Protein AF-A0ABD0N943-F1 (afdb_monomer)

Solvent-accessible surface area (backbone atoms only — not comparable to full-atom values): 3052 Å² total; per-residue (Å²): 110,70,65,60,53,51,53,51,55,52,50,49,51,52,51,52,53,53,51,52,51,52,51,53,52,48,52,58,43,58,78,51,65,85,75,74,55,70,66,51,52,56,50,50,52,60,75,68,58,74,134

Mean predicted aligned error: 3.71 Å

Organism: Cirrhinus mrigala (NCBI:txid683832)

Secondary structure (DSSP, 8-state):
-HHHHHHHHHHHHHHHHHHHHHHHHHHHHHHTTTS--HHHHHHHHHHT---

Nearest PDB structures (foldseek):
  1wu9-assembly1_A  TM=1.011E+00  e=1.308E-05  Homo sapiens
  2hkq-assembly1_A  TM=9.880E-01  e=1.790E-05  Homo sapiens
  6y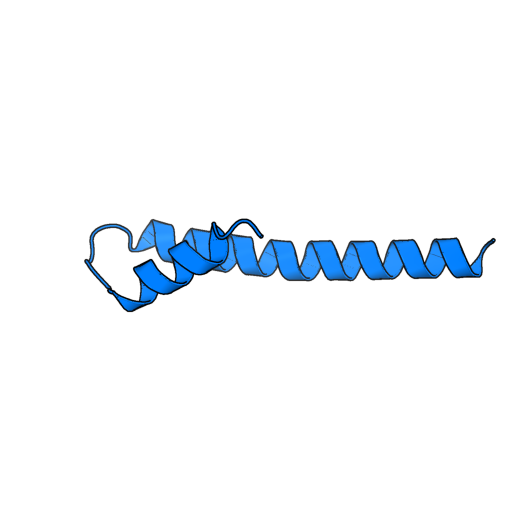sh-assembly1_B  TM=9.912E-01  e=2.037E-04  Homo sapiens

Sequence (51 aa):
LNILKSTIQDMEKERDFYFGKLRNIELICQEKEGEGDPTLQRIVDILYATD

Radius of gyration: 15.75 Å; Cα contacts (8 Å, |Δi|>4): 6; chains: 1; bounding box: 34×15×44 Å

Structure (mmCIF, N/CA/C/O backbone):
data_AF-A0ABD0N943-F1
#
_entry.id   AF-A0ABD0N943-F1
#
loop_
_atom_site.group_PDB
_atom_site.id
_atom_site.type_symbol
_atom_site.label_atom_id
_atom_site.label_alt_id
_atom_site.label_comp_id
_atom_site.label_asym_id
_atom_site.label_entity_id
_atom_site.label_seq_id
_atom_site.pdbx_PDB_ins_code
_atom_site.Cartn_x
_atom_site.Cartn_y
_atom_site.Cartn_z
_atom_si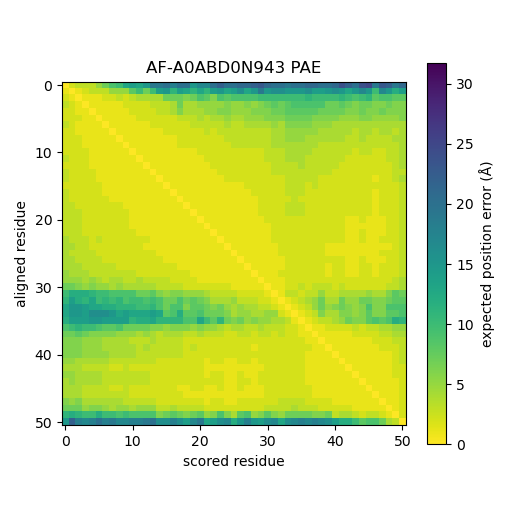te.occupancy
_atom_site.B_iso_or_equiv
_atom_site.auth_seq_id
_atom_site.auth_comp_id
_atom_site.auth_asym_id
_atom_site.auth_atom_id
_atom_site.pdbx_PDB_model_num
ATOM 1 N N . LEU A 1 1 ? 17.224 -2.120 -26.960 1.00 75.69 1 LEU A N 1
ATOM 2 C CA . LEU A 1 1 ? 17.773 -2.666 -25.695 1.00 75.69 1 LEU A CA 1
ATOM 3 C C . LEU A 1 1 ? 17.940 -1.590 -24.614 1.00 75.69 1 LEU A C 1
ATOM 5 O O . LEU A 1 1 ? 17.368 -1.751 -23.548 1.00 75.69 1 LEU A O 1
ATOM 9 N N . ASN A 1 2 ? 18.662 -0.491 -24.879 1.00 87.38 2 ASN A N 1
ATOM 10 C CA . ASN A 1 2 ? 18.902 0.569 -23.879 1.00 87.38 2 ASN A CA 1
ATOM 11 C C . ASN A 1 2 ? 17.634 1.343 -23.476 1.00 87.38 2 ASN A C 1
ATOM 13 O O . ASN A 1 2 ? 17.463 1.641 -22.302 1.00 87.38 2 ASN A O 1
ATOM 17 N N . ILE A 1 3 ? 16.719 1.587 -24.422 1.00 93.06 3 ILE A N 1
ATOM 18 C CA . ILE A 1 3 ? 15.426 2.241 -24.145 1.00 93.06 3 ILE A CA 1
ATOM 19 C C . ILE A 1 3 ? 14.595 1.399 -23.167 1.00 93.06 3 ILE A C 1
ATOM 21 O O . ILE A 1 3 ? 14.176 1.905 -22.138 1.00 93.06 3 ILE A O 1
ATOM 25 N N . LEU A 1 4 ? 14.451 0.094 -23.433 1.00 94.44 4 LEU A N 1
ATOM 26 C CA . LEU A 1 4 ? 13.702 -0.821 -22.564 1.00 94.44 4 LEU A CA 1
ATOM 27 C C . LEU A 1 4 ? 14.279 -0.874 -21.140 1.00 94.44 4 LEU A C 1
ATOM 29 O O . LEU A 1 4 ? 13.520 -0.880 -20.180 1.00 94.44 4 LEU A O 1
ATOM 33 N N . LYS A 1 5 ? 15.612 -0.870 -20.997 1.00 94.81 5 LYS A N 1
ATOM 34 C CA . LYS A 1 5 ? 16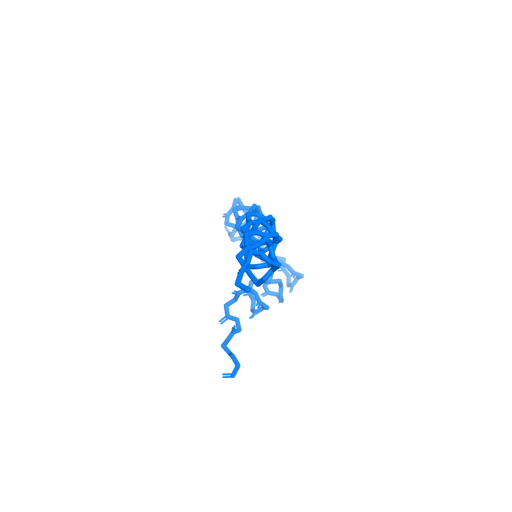.263 -0.815 -19.678 1.00 94.81 5 LYS A CA 1
ATOM 35 C C . LYS A 1 5 ? 15.931 0.474 -18.922 1.00 94.81 5 LYS A C 1
ATOM 37 O O . LYS A 1 5 ? 15.635 0.395 -17.738 1.00 94.81 5 LYS A O 1
ATOM 42 N N . SER A 1 6 ? 15.951 1.625 -19.599 1.00 95.12 6 SER A N 1
ATOM 43 C CA . SER A 1 6 ? 15.573 2.906 -18.984 1.00 95.12 6 SER A CA 1
ATOM 44 C C . SER A 1 6 ? 14.111 2.899 -18.547 1.00 95.12 6 SER A C 1
ATOM 46 O O . SER A 1 6 ? 13.814 3.257 -17.416 1.00 95.12 6 SER A O 1
ATOM 48 N N . THR A 1 7 ? 13.207 2.421 -19.410 1.00 96.81 7 THR A N 1
ATOM 49 C CA . THR A 1 7 ? 11.779 2.327 -19.088 1.00 96.81 7 THR A CA 1
ATOM 50 C C . THR A 1 7 ? 11.535 1.449 -17.863 1.00 96.81 7 THR A C 1
ATOM 52 O O . THR A 1 7 ? 10.788 1.848 -16.981 1.00 96.81 7 THR A O 1
ATOM 55 N N . ILE A 1 8 ? 12.198 0.291 -17.766 1.00 97.62 8 ILE A N 1
ATOM 56 C CA . ILE A 1 8 ? 12.081 -0.584 -16.590 1.00 97.62 8 ILE A CA 1
ATOM 57 C C . ILE A 1 8 ? 12.565 0.133 -15.326 1.00 97.62 8 ILE A C 1
ATOM 59 O O . ILE A 1 8 ? 11.861 0.115 -14.325 1.00 97.62 8 ILE A O 1
ATOM 63 N N . GLN A 1 9 ? 13.720 0.803 -15.374 1.00 98.00 9 GLN A N 1
ATOM 64 C CA . GLN A 1 9 ? 14.250 1.527 -14.213 1.00 98.00 9 GLN A CA 1
ATOM 65 C C . GLN A 1 9 ? 13.315 2.638 -13.733 1.00 98.00 9 GLN A C 1
ATOM 67 O O . GLN A 1 9 ? 13.181 2.854 -12.531 1.00 98.00 9 GLN A O 1
ATOM 72 N N . ASP A 1 10 ? 12.681 3.358 -14.653 1.00 97.88 10 ASP A N 1
ATOM 73 C CA . ASP A 1 10 ? 11.748 4.419 -14.284 1.00 97.88 10 ASP A CA 1
ATOM 74 C C . ASP A 1 10 ? 10.442 3.839 -13.721 1.00 97.88 10 ASP A C 1
ATOM 76 O O . ASP A 1 10 ? 9.960 4.322 -12.698 1.00 97.88 10 ASP A O 1
ATOM 80 N N . MET A 1 11 ? 9.949 2.726 -14.275 1.00 98.31 11 MET A N 1
ATOM 81 C CA . MET A 1 11 ?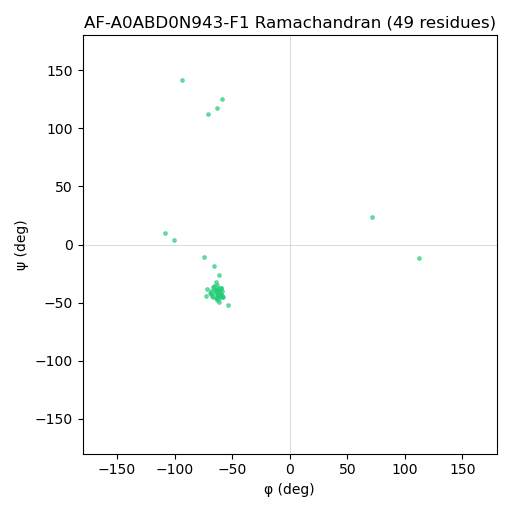 8.810 1.993 -13.709 1.00 98.31 11 MET A CA 1
ATOM 82 C C . MET A 1 11 ? 9.104 1.425 -12.313 1.00 98.31 11 MET A C 1
ATOM 84 O O . MET A 1 11 ? 8.236 1.462 -11.445 1.00 98.31 11 MET A O 1
ATOM 88 N N . GLU A 1 12 ? 10.312 0.910 -12.066 1.00 98.50 12 GLU A N 1
ATOM 89 C CA . GLU A 1 12 ? 10.722 0.432 -10.739 1.00 98.50 12 GLU A CA 1
ATOM 90 C C . GLU A 1 12 ? 10.736 1.571 -9.716 1.00 98.50 12 GLU A C 1
ATOM 92 O O . GLU A 1 12 ? 10.219 1.403 -8.613 1.00 98.50 12 GLU A O 1
ATOM 97 N N . LYS A 1 13 ? 11.238 2.755 -10.094 1.00 98.44 13 LYS A N 1
ATOM 98 C CA . LYS A 1 13 ? 11.191 3.945 -9.229 1.00 98.44 13 LYS A CA 1
ATOM 99 C C . LYS A 1 13 ? 9.759 4.369 -8.918 1.00 98.44 13 LYS A C 1
ATOM 101 O O . LYS A 1 13 ? 9.468 4.693 -7.770 1.00 98.44 13 LYS A O 1
ATOM 106 N N . GLU A 1 14 ? 8.875 4.389 -9.915 1.00 98.56 14 GLU A N 1
ATOM 107 C CA . GLU A 1 14 ? 7.466 4.738 -9.707 1.00 98.56 14 GLU A CA 1
ATOM 108 C C . GLU A 1 14 ? 6.773 3.719 -8.801 1.00 98.56 14 GLU A C 1
ATOM 110 O O . GLU A 1 14 ? 6.120 4.103 -7.829 1.00 98.56 14 GLU A O 1
ATOM 115 N N . ARG A 1 15 ? 6.979 2.421 -9.050 1.00 98.56 15 ARG A N 1
ATOM 116 C CA . ARG A 1 15 ? 6.482 1.340 -8.192 1.00 98.56 15 ARG A CA 1
ATOM 117 C C . ARG A 1 15 ? 6.929 1.540 -6.746 1.00 98.56 15 ARG A C 1
ATOM 119 O O . ARG A 1 15 ? 6.090 1.534 -5.849 1.00 98.56 15 ARG A O 1
ATOM 126 N N . ASP A 1 16 ? 8.225 1.737 -6.520 1.00 98.69 16 ASP A N 1
ATOM 127 C CA . ASP A 1 16 ? 8.787 1.885 -5.175 1.00 98.69 16 ASP A CA 1
ATOM 128 C C . ASP A 1 16 ? 8.278 3.169 -4.494 1.00 98.69 16 ASP A C 1
ATOM 130 O O . ASP A 1 16 ? 7.983 3.168 -3.297 1.00 98.69 16 ASP A O 1
ATOM 134 N N . PHE A 1 17 ? 8.088 4.250 -5.257 1.00 98.62 17 PHE A N 1
ATOM 135 C CA . PHE A 1 17 ? 7.504 5.500 -4.771 1.00 98.62 17 PHE A CA 1
ATOM 136 C C . PHE A 1 17 ? 6.058 5.324 -4.292 1.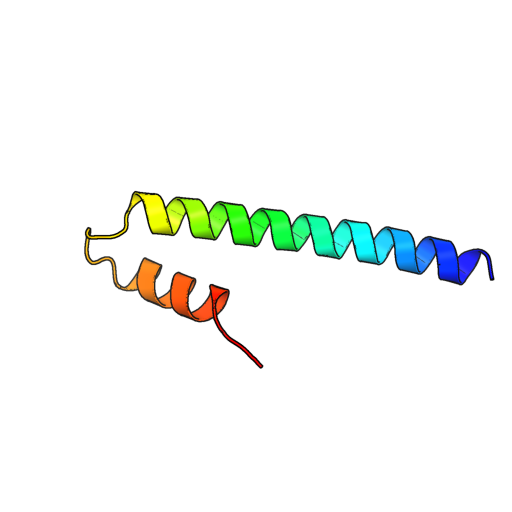00 98.62 17 PHE A C 1
ATOM 138 O O . PHE A 1 17 ? 5.710 5.782 -3.199 1.00 98.62 17 PHE A O 1
ATOM 145 N N . TYR A 1 18 ? 5.208 4.658 -5.078 1.00 98.44 18 TYR A N 1
ATOM 146 C CA . TYR A 1 18 ? 3.822 4.401 -4.687 1.00 98.44 18 TYR A CA 1
ATOM 147 C C . TYR A 1 18 ? 3.733 3.394 -3.540 1.00 98.44 18 TYR A C 1
ATOM 149 O O . TYR A 1 18 ? 2.994 3.634 -2.585 1.00 98.44 18 TYR A O 1
ATOM 157 N N . PHE A 1 19 ? 4.538 2.330 -3.568 1.00 98.19 19 PHE A N 1
ATOM 158 C CA . PHE A 1 19 ? 4.596 1.352 -2.483 1.00 98.19 19 PHE A CA 1
ATOM 159 C C . PHE A 1 19 ? 5.018 1.996 -1.156 1.00 98.19 19 PHE A C 1
ATOM 161 O O . PHE A 1 19 ? 4.380 1.776 -0.128 1.00 98.19 19 PHE A O 1
ATOM 168 N N . GLY A 1 20 ? 6.022 2.879 -1.176 1.00 98.56 20 GLY A N 1
ATOM 169 C CA . GLY A 1 20 ? 6.433 3.641 0.004 1.00 98.56 20 GLY A CA 1
ATOM 170 C C . GLY A 1 20 ? 5.312 4.520 0.574 1.00 98.56 20 GLY A C 1
ATOM 171 O O . GLY A 1 20 ? 5.157 4.612 1.791 1.00 98.56 20 GLY A O 1
ATOM 172 N N . LYS A 1 21 ? 4.476 5.128 -0.281 1.00 98.56 21 LYS A N 1
ATOM 173 C CA . LYS A 1 21 ? 3.294 5.883 0.174 1.00 98.56 21 LYS A CA 1
ATOM 174 C C . LYS A 1 21 ? 2.246 4.983 0.817 1.00 98.56 21 LYS A C 1
ATOM 176 O O . LYS A 1 21 ? 1.739 5.345 1.874 1.00 98.56 21 LYS A O 1
ATOM 181 N N . LEU A 1 22 ? 1.942 3.835 0.209 1.00 98.56 22 LEU A N 1
ATOM 182 C CA . LEU A 1 22 ? 0.993 2.868 0.770 1.00 98.56 22 LEU A CA 1
ATOM 183 C C . LEU A 1 22 ? 1.470 2.369 2.137 1.00 98.56 22 LEU A C 1
ATOM 185 O O . LEU A 1 22 ? 0.695 2.380 3.087 1.00 98.56 22 LEU A O 1
ATOM 189 N N . ARG A 1 23 ? 2.766 2.063 2.277 1.00 98.50 23 ARG A N 1
ATOM 190 C CA . ARG A 1 23 ? 3.359 1.678 3.564 1.00 98.50 23 ARG A CA 1
ATOM 191 C C . ARG A 1 23 ? 3.252 2.782 4.618 1.00 98.50 23 ARG A C 1
ATOM 193 O O . ARG A 1 23 ? 2.936 2.498 5.767 1.00 98.50 23 ARG A O 1
ATOM 200 N N . ASN A 1 24 ? 3.485 4.041 4.249 1.00 98.50 24 ASN A N 1
ATOM 201 C CA . A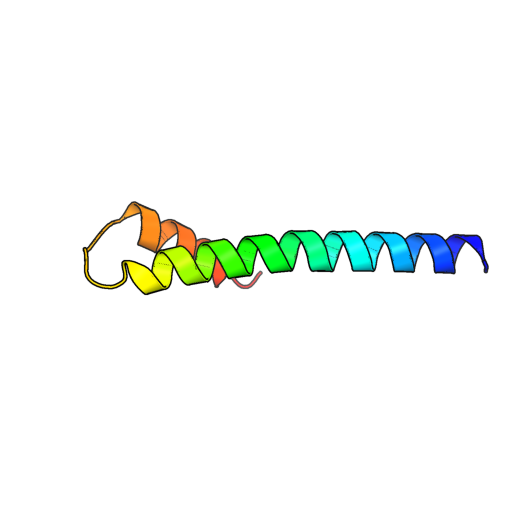SN A 1 24 ? 3.317 5.157 5.185 1.00 98.50 24 ASN A CA 1
ATOM 202 C C . ASN A 1 24 ? 1.857 5.311 5.640 1.00 98.50 24 ASN A C 1
ATOM 204 O O . ASN A 1 24 ? 1.610 5.586 6.810 1.00 98.50 24 ASN A O 1
ATOM 208 N N . ILE A 1 25 ? 0.892 5.122 4.734 1.00 97.88 25 ILE A N 1
ATOM 209 C CA . ILE A 1 25 ? -0.539 5.142 5.071 1.00 97.88 25 ILE A CA 1
ATOM 210 C C . ILE A 1 25 ? -0.886 3.981 6.011 1.00 97.88 25 ILE A C 1
ATOM 212 O O . ILE A 1 25 ? -1.613 4.178 6.981 1.00 97.88 25 ILE A O 1
ATOM 216 N N . GLU A 1 26 ? -0.341 2.791 5.760 1.00 97.31 26 GLU A N 1
ATOM 217 C CA . GLU A 1 26 ? -0.524 1.617 6.615 1.00 97.31 26 GLU A CA 1
ATOM 218 C C . GLU A 1 26 ? -0.031 1.870 8.049 1.00 97.31 26 GLU A C 1
ATOM 220 O O . GLU A 1 26 ? -0.753 1.584 9.002 1.00 97.31 26 GLU A O 1
ATOM 225 N N . LEU A 1 27 ? 1.152 2.478 8.206 1.00 97.56 27 LEU A N 1
ATOM 226 C CA . LEU A 1 27 ? 1.694 2.850 9.519 1.00 97.56 27 LEU A CA 1
ATOM 227 C C . LEU A 1 27 ? 0.764 3.817 10.268 1.00 97.56 27 LEU A C 1
ATOM 229 O O . LEU A 1 27 ? 0.499 3.616 11.448 1.00 97.56 27 LEU A O 1
ATOM 233 N N . ILE A 1 28 ? 0.203 4.814 9.575 1.00 96.19 28 ILE A N 1
ATOM 234 C CA . ILE A 1 28 ? -0.773 5.749 10.164 1.00 96.19 28 ILE A CA 1
ATOM 235 C C . ILE A 1 28 ? -2.036 5.011 10.634 1.00 96.19 28 ILE A C 1
ATOM 237 O O . ILE A 1 28 ? -2.612 5.367 11.662 1.00 96.19 28 ILE A O 1
ATOM 241 N N . CYS A 1 29 ? -2.487 3.997 9.890 1.00 95.94 29 CYS A N 1
ATOM 242 C CA . CYS A 1 29 ? -3.643 3.192 10.288 1.00 95.94 29 CYS A CA 1
ATOM 243 C C . CYS A 1 29 ? -3.332 2.337 11.527 1.00 95.94 29 CYS A C 1
ATOM 245 O O . CYS A 1 29 ? -4.171 2.255 12.419 1.00 95.94 29 CYS A O 1
ATOM 247 N N . GLN A 1 30 ? -2.127 1.761 11.608 1.00 94.56 30 GLN A N 1
ATOM 248 C CA . GLN A 1 30 ? -1.661 0.955 12.747 1.00 94.56 30 GLN A CA 1
ATOM 249 C C . GLN A 1 30 ? -1.517 1.782 14.032 1.00 94.56 30 GLN A C 1
ATOM 251 O O . GLN A 1 30 ? -1.887 1.320 15.106 1.00 94.56 30 GLN A O 1
ATOM 256 N N . GLU A 1 31 ? -1.040 3.026 13.942 1.00 94.38 31 GLU A N 1
ATOM 257 C CA . GLU A 1 31 ? -0.930 3.931 15.100 1.00 94.38 31 GLU A CA 1
ATOM 258 C C . GLU A 1 31 ? -2.283 4.247 15.758 1.00 94.38 31 GLU A C 1
ATOM 260 O O . GLU A 1 31 ? -2.331 4.554 16.948 1.00 94.38 31 GLU A O 1
ATOM 265 N N . LYS A 1 32 ? -3.374 4.169 14.989 1.00 90.00 32 LYS A N 1
ATOM 266 C CA . LYS A 1 32 ? -4.747 4.473 15.422 1.00 90.00 32 LYS A CA 1
ATOM 267 C C . LYS A 1 32 ? -5.625 3.226 15.549 1.00 90.00 32 LYS A C 1
ATOM 269 O O . LYS A 1 32 ? -6.848 3.324 15.700 1.00 90.00 32 LYS A O 1
ATOM 274 N N . GLU A 1 33 ? -5.023 2.043 15.456 1.00 82.94 33 GLU A N 1
ATOM 275 C CA . GLU A 1 33 ? -5.729 0.774 15.559 1.00 82.94 33 GLU A CA 1
ATOM 276 C C . GLU A 1 33 ? -6.341 0.642 16.966 1.00 82.94 33 GLU A C 1
ATOM 278 O O . GLU A 1 33 ? -5.643 0.665 17.977 1.00 82.94 33 GLU A O 1
ATOM 283 N N . GLY A 1 34 ? -7.673 0.559 17.037 1.00 81.00 34 GLY A N 1
ATOM 284 C CA . GLY A 1 34 ? -8.430 0.505 18.297 1.00 81.00 34 GLY A CA 1
ATOM 285 C C . GLY A 1 34 ? -9.300 1.732 18.593 1.00 81.00 34 GLY A C 1
ATOM 286 O O . GLY A 1 34 ? -10.185 1.643 19.441 1.00 81.00 34 GLY A O 1
ATOM 287 N N . GLU A 1 35 ? -9.142 2.838 17.856 1.00 90.31 35 GLU A N 1
ATOM 288 C CA . GLU A 1 35 ? -10.034 4.010 17.971 1.00 90.31 35 GLU A CA 1
ATOM 289 C C . GLU A 1 35 ? -11.412 3.785 17.318 1.00 90.31 35 GLU A C 1
ATOM 291 O O . GLU A 1 35 ? -12.341 4.566 17.517 1.00 90.31 35 GLU A O 1
ATOM 296 N N . GLY A 1 36 ? -11.567 2.698 16.553 1.00 85.25 36 GLY A N 1
ATOM 297 C CA . GLY A 1 36 ? -12.834 2.324 15.923 1.00 85.25 36 GLY A CA 1
ATOM 298 C C . GLY A 1 36 ? -13.252 3.227 14.757 1.00 85.25 36 GLY A C 1
ATOM 299 O O . GLY A 1 36 ? -14.442 3.290 14.457 1.00 85.25 36 GLY A O 1
ATOM 300 N N . ASP A 1 37 ? -12.311 3.921 14.101 1.00 93.38 37 ASP A N 1
ATOM 301 C CA . ASP A 1 37 ? -12.606 4.771 12.940 1.00 93.38 37 ASP A CA 1
ATOM 302 C C . ASP A 1 37 ? -12.971 3.915 11.704 1.00 93.38 37 ASP A C 1
ATOM 304 O O . ASP A 1 37 ? -12.104 3.245 11.126 1.00 93.38 37 ASP A O 1
ATOM 308 N N . PRO A 1 38 ? -14.234 3.952 11.234 1.00 93.75 38 PRO A N 1
ATOM 309 C CA . PRO A 1 38 ? -14.671 3.172 10.077 1.00 93.75 38 PRO A CA 1
ATOM 310 C C . PRO A 1 38 ? -14.001 3.608 8.764 1.00 93.75 38 PRO A C 1
ATOM 312 O O . PRO A 1 38 ? -14.005 2.853 7.792 1.00 93.75 38 PRO A O 1
ATOM 315 N N . THR A 1 39 ? -13.432 4.813 8.703 1.00 94.69 39 THR A N 1
ATOM 316 C CA . THR A 1 39 ? -12.677 5.306 7.544 1.00 94.69 39 THR A CA 1
ATOM 317 C C . THR A 1 39 ? -11.329 4.609 7.444 1.00 94.69 39 THR A C 1
ATOM 319 O O . THR A 1 39 ? -10.959 4.164 6.359 1.00 94.69 39 THR A O 1
ATOM 322 N N . LEU A 1 40 ? -10.618 4.467 8.568 1.00 94.94 40 LEU A N 1
ATOM 323 C CA . LEU A 1 40 ? -9.337 3.759 8.611 1.00 94.94 40 LEU A CA 1
ATOM 324 C C . LEU A 1 40 ? -9.514 2.287 8.251 1.00 94.94 40 LEU A C 1
ATOM 326 O O . LEU A 1 40 ? -8.719 1.766 7.476 1.00 94.94 40 LEU A O 1
ATOM 330 N N . GLN A 1 41 ? -10.602 1.654 8.703 1.00 94.00 41 GLN A N 1
ATOM 331 C CA . GLN A 1 41 ? -10.903 0.276 8.315 1.00 94.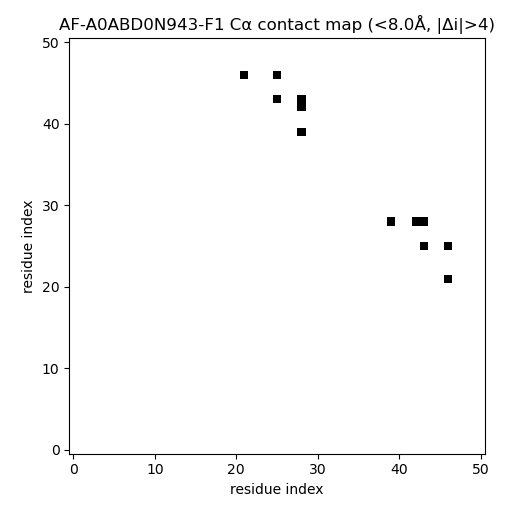00 41 GLN A CA 1
ATOM 332 C C . GLN A 1 41 ? -11.035 0.121 6.793 1.00 94.00 41 GLN A C 1
ATOM 334 O O . GLN A 1 41 ? -10.420 -0.763 6.212 1.00 94.00 41 GLN A O 1
ATOM 339 N N . ARG A 1 42 ? -11.754 1.026 6.115 1.00 96.50 42 ARG A N 1
ATOM 340 C CA . ARG A 1 42 ? -11.877 0.986 4.645 1.00 96.50 42 ARG A CA 1
ATOM 341 C C . ARG A 1 42 ? -10.542 1.192 3.930 1.00 96.50 42 ARG A C 1
ATOM 343 O O . ARG A 1 42 ? -10.328 0.628 2.864 1.00 96.50 42 ARG A O 1
ATOM 350 N N . ILE A 1 43 ? -9.661 2.026 4.484 1.00 96.44 43 ILE A N 1
ATOM 351 C CA . ILE A 1 43 ? -8.318 2.242 3.930 1.00 96.44 43 ILE A CA 1
ATOM 352 C C . ILE A 1 43 ? -7.480 0.970 4.083 1.00 96.44 43 ILE A C 1
ATOM 354 O O . ILE A 1 43 ? -6.825 0.561 3.128 1.00 96.44 43 ILE A O 1
ATOM 358 N N . VAL A 1 44 ? -7.537 0.324 5.248 1.00 95.56 44 VAL A N 1
ATOM 359 C CA . VAL A 1 44 ? -6.890 -0.969 5.510 1.00 95.56 44 VAL A CA 1
ATOM 360 C C . VAL A 1 44 ? -7.397 -2.038 4.540 1.00 95.56 44 VAL A C 1
ATOM 362 O O . VAL A 1 44 ? -6.585 -2.740 3.942 1.00 95.56 44 VAL A O 1
ATOM 365 N N . ASP A 1 45 ? -8.707 -2.105 4.296 1.00 95.69 45 ASP A N 1
ATOM 366 C CA . ASP A 1 45 ? -9.291 -3.050 3.338 1.00 95.69 45 ASP A CA 1
ATOM 367 C C . ASP A 1 45 ? -8.743 -2.833 1.913 1.00 95.69 45 ASP A C 1
ATOM 369 O O . ASP A 1 45 ? -8.475 -3.799 1.206 1.00 95.69 45 ASP A O 1
ATOM 373 N N . ILE A 1 46 ? -8.519 -1.578 1.497 1.00 97.06 46 ILE A N 1
ATOM 374 C CA . ILE A 1 46 ? -7.884 -1.253 0.207 1.00 97.06 46 ILE A CA 1
ATOM 375 C C . ILE A 1 46 ? -6.405 -1.665 0.195 1.00 97.06 46 ILE A C 1
ATOM 377 O O . ILE A 1 46 ? -5.932 -2.195 -0.806 1.00 97.06 46 ILE A O 1
ATOM 381 N N . LEU A 1 47 ? -5.666 -1.423 1.282 1.00 97.12 47 LEU A N 1
ATOM 382 C CA . LEU A 1 47 ? -4.238 -1.756 1.379 1.00 97.12 47 LEU A CA 1
ATOM 383 C C . LEU A 1 47 ? -3.975 -3.266 1.309 1.00 97.12 47 LEU A C 1
ATOM 385 O O . LEU A 1 47 ? -2.941 -3.675 0.785 1.00 97.12 47 LEU A O 1
ATOM 389 N N . TYR A 1 48 ? -4.902 -4.073 1.826 1.00 96.19 48 TYR A N 1
ATOM 390 C CA . TYR A 1 48 ? -4.818 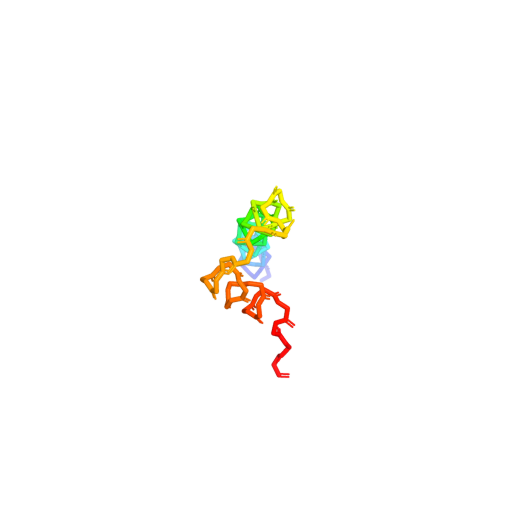-5.535 1.827 1.00 96.19 48 TYR A CA 1
ATOM 391 C C . TYR A 1 48 ? -5.655 -6.208 0.739 1.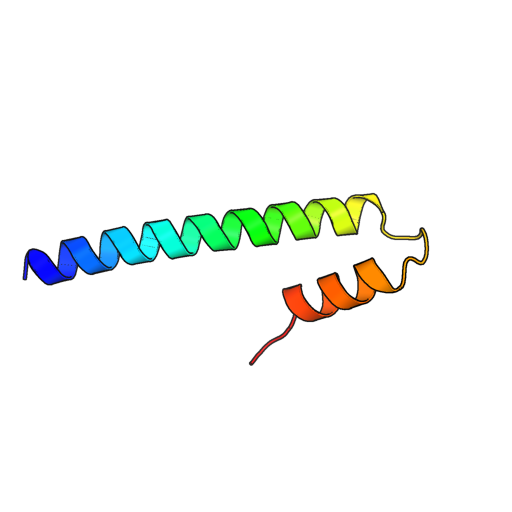00 96.19 48 TYR A C 1
ATOM 393 O O . TYR A 1 48 ? -5.706 -7.439 0.689 1.00 96.19 48 TYR A O 1
ATOM 401 N N . ALA A 1 49 ? -6.301 -5.430 -0.130 1.00 97.19 49 ALA A N 1
ATOM 402 C CA . ALA A 1 49 ? -7.028 -5.975 -1.260 1.00 97.19 49 ALA A CA 1
ATOM 403 C C . ALA A 1 49 ? -6.069 -6.784 -2.143 1.00 97.19 49 ALA A C 1
ATOM 405 O O . ALA A 1 49 ? -5.030 -6.293 -2.587 1.00 97.19 49 ALA A O 1
ATOM 406 N N . THR A 1 50 ? -6.431 -8.035 -2.396 1.00 91.12 50 THR A N 1
ATOM 407 C CA . THR A 1 50 ? -5.863 -8.820 -3.489 1.00 91.12 50 THR A CA 1
ATOM 408 C C . THR A 1 50 ? -6.780 -8.660 -4.696 1.00 91.12 50 THR A C 1
ATOM 410 O O . THR A 1 50 ? -7.999 -8.633 -4.509 1.00 91.12 50 THR A O 1
ATOM 413 N N . ASP A 1 51 ? -6.217 -8.565 -5.901 1.00 69.75 51 ASP A N 1
ATOM 414 C CA . ASP A 1 51 ? -7.000 -8.674 -7.143 1.00 69.75 51 ASP A CA 1
ATOM 415 C C . ASP A 1 51 ? -7.823 -9.977 -7.196 1.00 69.75 51 ASP A C 1
ATOM 417 O O . ASP A 1 51 ? -7.331 -11.020 -6.692 1.00 69.75 51 ASP A O 1
#

pLDDT: mean 94.44, std 5.95, range [69.75, 98.69]

Foldseek 3Di:
DVVVVVVVVVVVVVVVVVVVVLVVLVVVLVVCPPVPPVVSVVSVCVSPDDD

InterPro domains:
  IPR004953 EB1, C-terminal [PF03271] (11-49)
  IPR004953 EB1, C-terminal [PS51230] (1-51)
  IPR027328 Microtubule-associated protein RP/EB [PTHR10623] (3-51)
  IPR036133 EB1, C-terminal domain superfamily [SSF140612] (4-51)